Protein AF-A0A9D5TKB6-F1 (afdb_monomer_lite)

Secondary structure (DSSP, 8-state):
-B-TTT--B--TT-SB-TTT--B---------THHHHHHHHHHHHHHHHHHHHHHHHTT--------SS--SSHHHHHHHHHHHHHTT-HHHHHHHHS-HHHHHHHHHHHHHT-----

Structure (mmCIF, N/CA/C/O backbone):
data_AF-A0A9D5TKB6-F1
#
_entry.id   AF-A0A9D5TKB6-F1
#
loop_
_atom_site.group_PDB
_atom_site.id
_atom_site.type_symbol
_atom_site.label_atom_id
_atom_site.label_alt_id
_atom_site.label_comp_id
_atom_site.label_asym_id
_atom_site.label_entity_id
_atom_site.label_seq_id
_atom_site.pdbx_PDB_ins_code
_atom_site.Cartn_x
_atom_site.Cartn_y
_atom_site.Cartn_z
_atom_site.occupancy
_atom_site.B_iso_or_equiv
_atom_site.auth_seq_id
_atom_site.auth_comp_id
_atom_site.auth_asym_id
_atom_site.auth_atom_id
_atom_site.pdbx_PDB_model_num
ATOM 1 N N . MET A 1 1 ? -44.236 12.057 50.389 1.00 84.69 1 MET A N 1
ATOM 2 C CA . MET A 1 1 ? -42.929 11.437 50.745 1.00 84.69 1 MET A CA 1
ATOM 3 C C . MET A 1 1 ? -41.964 12.462 51.348 1.00 84.69 1 MET A C 1
ATOM 5 O O . MET A 1 1 ? -42.052 13.633 51.001 1.00 84.69 1 MET A O 1
ATOM 9 N N . PHE A 1 2 ? -41.037 12.064 52.224 1.00 90.69 2 PHE A N 1
ATOM 10 C CA . PHE A 1 2 ? -40.012 12.976 52.765 1.00 90.69 2 PHE A CA 1
ATOM 11 C C . PHE A 1 2 ? -38.742 12.981 51.904 1.00 90.69 2 PHE A C 1
ATOM 13 O O . PHE A 1 2 ? -38.291 11.933 51.438 1.00 90.69 2 PHE A O 1
ATOM 20 N N . CYS A 1 3 ? -38.154 14.160 51.691 1.00 91.88 3 CYS A N 1
ATOM 21 C CA . CYS A 1 3 ? -36.891 14.296 50.968 1.00 91.88 3 CYS A CA 1
ATOM 22 C C . CYS A 1 3 ? -35.721 13.730 51.786 1.00 91.88 3 CYS A C 1
ATOM 24 O O . CYS A 1 3 ? -35.494 14.160 52.911 1.00 91.88 3 CYS A O 1
ATOM 26 N N . ARG A 1 4 ? -34.922 12.827 51.201 1.00 88.69 4 ARG A N 1
ATOM 27 C CA . ARG A 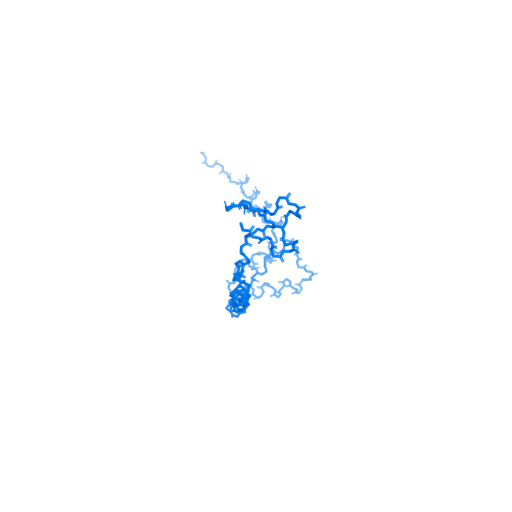1 4 ? -33.724 12.265 51.858 1.00 88.69 4 ARG A CA 1
ATOM 28 C C . ARG A 1 4 ? -32.569 13.260 52.010 1.00 88.69 4 ARG A C 1
ATOM 30 O O . ARG A 1 4 ? -31.653 12.992 52.774 1.00 88.69 4 ARG A O 1
ATOM 37 N N . TYR A 1 5 ? -32.598 14.367 51.268 1.00 91.62 5 TYR A N 1
ATOM 38 C CA . TYR A 1 5 ? -31.552 15.387 51.310 1.00 91.62 5 TYR A CA 1
ATOM 39 C C . TYR A 1 5 ? -31.848 16.481 52.345 1.00 91.62 5 TYR A C 1
ATOM 41 O O . TYR A 1 5 ? -30.980 16.805 53.146 1.00 91.62 5 TYR A O 1
ATOM 49 N N . CYS A 1 6 ? -33.071 17.026 52.364 1.00 93.94 6 CYS A N 1
ATOM 50 C CA . CYS A 1 6 ? -33.431 18.147 53.247 1.00 93.94 6 CYS A CA 1
ATOM 51 C C . CYS A 1 6 ? -34.495 17.829 54.312 1.00 93.94 6 CYS A C 1
ATOM 53 O O . CYS A 1 6 ? -34.827 18.697 55.111 1.00 93.94 6 CYS A O 1
ATOM 55 N N . GLY A 1 7 ? -35.074 16.626 54.318 1.00 93.38 7 GLY A N 1
ATOM 56 C CA . GLY A 1 7 ? -36.042 16.197 55.333 1.00 93.38 7 GLY A CA 1
ATOM 57 C C . GLY A 1 7 ? -37.466 16.744 55.185 1.00 93.38 7 GLY A C 1
ATOM 58 O O . GLY A 1 7 ? -38.338 16.335 55.942 1.00 93.38 7 GLY A O 1
ATOM 59 N N . MET A 1 8 ? -37.752 17.622 54.216 1.00 96.00 8 MET A N 1
ATOM 60 C CA . MET A 1 8 ? -39.097 18.194 54.055 1.00 96.00 8 MET A CA 1
ATOM 61 C C . MET A 1 8 ? -40.101 17.255 53.376 1.00 96.00 8 MET A C 1
ATOM 63 O O . MET A 1 8 ? -39.753 16.460 52.491 1.00 96.00 8 MET A O 1
ATOM 67 N N . GLN A 1 9 ? -41.368 17.374 53.783 1.00 95.06 9 GLN A N 1
ATOM 68 C CA . GLN A 1 9 ? -42.485 16.620 53.221 1.00 95.06 9 GLN A CA 1
ATOM 69 C C . GLN A 1 9 ? -42.864 17.170 51.845 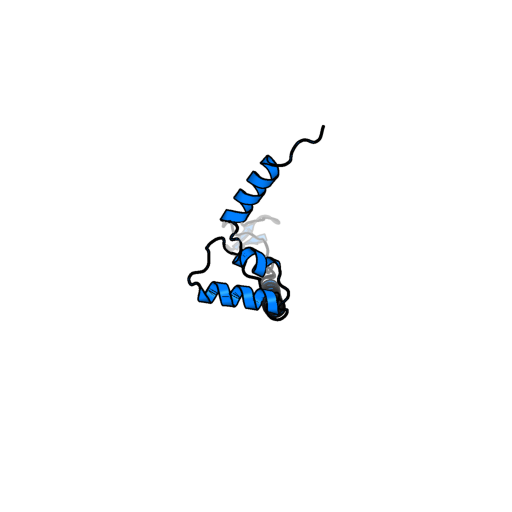1.00 95.06 9 GLN A C 1
ATOM 71 O O . GLN A 1 9 ? -43.016 18.371 51.652 1.00 95.06 9 GLN A O 1
ATOM 76 N N . ASN A 1 10 ? -43.006 16.273 50.878 1.00 93.69 10 ASN A N 1
ATOM 77 C CA . ASN A 1 10 ? -43.399 16.566 49.506 1.00 93.69 10 ASN A CA 1
ATOM 78 C C . ASN A 1 10 ? -44.623 15.732 49.116 1.00 93.69 10 ASN A C 1
ATOM 80 O O . ASN A 1 10 ? -44.890 14.697 49.738 1.00 93.69 10 ASN A O 1
ATOM 84 N N . TYR A 1 11 ? -45.312 16.152 48.051 1.00 90.50 11 TYR A N 1
ATOM 85 C CA . TYR A 1 11 ? -46.409 15.401 47.440 1.00 90.50 11 TYR A CA 1
ATOM 86 C C . TYR A 1 11 ? -45.987 13.973 47.086 1.00 90.50 11 TYR A C 1
ATOM 88 O O . TYR A 1 11 ? -44.857 13.719 46.652 1.00 90.50 11 TYR A O 1
ATOM 96 N N . ASP A 1 12 ? -46.905 13.033 47.275 1.00 80.38 12 ASP A N 1
ATOM 97 C CA . ASP A 1 12 ? -46.717 11.662 46.826 1.00 80.38 12 ASP A CA 1
ATOM 98 C C . ASP A 1 12 ? -46.703 11.682 45.289 1.00 80.38 12 ASP A C 1
ATOM 100 O O . ASP A 1 12 ? -47.639 12.175 44.665 1.00 80.38 12 ASP A O 1
ATOM 104 N N . ASN A 1 13 ? -45.596 11.227 44.690 1.00 82.56 13 ASN A N 1
ATOM 105 C CA . ASN A 1 13 ? -45.235 11.305 43.258 1.00 82.56 13 ASN A CA 1
ATOM 106 C C . ASN A 1 13 ? -44.514 12.576 42.766 1.00 82.56 13 ASN A C 1
ATOM 108 O O . ASN A 1 13 ? -44.359 12.750 41.556 1.00 82.56 13 ASN A O 1
ATOM 112 N N . ALA A 1 14 ? -44.018 13.451 43.647 1.00 85.06 14 ALA A N 1
ATOM 113 C CA . ALA A 1 14 ? -43.129 14.530 43.207 1.00 85.06 14 ALA A CA 1
ATOM 114 C C . ALA A 1 14 ? -41.871 13.959 42.509 1.00 85.06 14 ALA A C 1
ATOM 116 O O . ALA A 1 14 ? -41.228 13.051 43.031 1.00 85.06 14 ALA A O 1
ATOM 117 N N . ALA A 1 15 ? -41.503 14.492 41.337 1.00 88.00 15 ALA A N 1
ATOM 118 C CA . ALA A 1 15 ? -40.296 14.071 40.610 1.00 88.00 15 ALA A CA 1
ATOM 119 C C . ALA A 1 15 ? -39.005 14.630 41.242 1.00 88.00 15 ALA A C 1
ATOM 121 O O . ALA A 1 15 ? -37.938 14.016 41.162 1.00 88.00 15 ALA A O 1
ATOM 122 N N . PHE A 1 16 ? -39.117 15.782 41.904 1.00 92.62 16 PHE A N 1
ATOM 123 C CA . PHE A 1 16 ? -38.057 16.479 42.627 1.00 92.62 16 PHE A CA 1
ATOM 124 C C . PHE A 1 16 ? -38.604 17.088 43.921 1.00 92.62 16 PHE A C 1
ATOM 126 O O . PHE A 1 16 ? -39.808 17.295 44.070 1.00 92.62 16 PHE A O 1
ATOM 133 N N . CYS A 1 17 ? -37.719 17.371 44.875 1.00 93.69 17 CYS A N 1
ATOM 134 C CA . CYS A 1 17 ? -38.084 18.082 46.093 1.00 93.69 17 CYS A CA 1
ATOM 135 C C . CYS A 1 17 ? -38.440 19.538 45.767 1.00 93.69 17 CYS A C 1
ATOM 137 O O . CYS A 1 17 ? -37.601 20.269 45.245 1.00 93.69 17 CYS A O 1
ATOM 139 N N . ASN A 1 18 ? -39.641 19.984 46.143 1.00 92.94 18 ASN A N 1
ATOM 140 C CA . ASN A 1 18 ? -40.124 21.349 45.889 1.00 92.94 18 ASN A CA 1
ATOM 141 C C . ASN A 1 18 ? -39.361 22.430 46.669 1.00 92.94 18 ASN A C 1
ATOM 143 O O . ASN A 1 18 ? -39.552 23.614 46.422 1.00 92.94 18 ASN A O 1
ATOM 147 N N . TYR A 1 19 ? -38.501 22.026 47.604 1.00 94.25 19 TYR A N 1
ATOM 148 C CA . TYR A 1 19 ? -37.754 22.947 48.449 1.00 94.25 19 TYR A CA 1
ATOM 149 C C . TYR A 1 19 ? -36.258 23.012 48.140 1.00 94.25 19 TYR A C 1
ATOM 151 O O . TYR A 1 19 ? -35.667 24.080 48.238 1.00 94.25 19 TYR A O 1
ATOM 159 N N . CYS A 1 20 ? -35.624 21.885 47.798 1.00 93.88 20 CYS A N 1
ATOM 160 C CA . CYS A 1 20 ? -34.179 21.836 47.530 1.00 93.88 20 CYS A CA 1
ATOM 161 C C . CYS A 1 20 ? -33.829 21.395 46.103 1.00 93.88 20 CYS A C 1
ATOM 163 O O . CYS A 1 20 ? -32.654 21.336 45.757 1.00 93.88 20 CYS A O 1
ATOM 165 N N . GLY A 1 21 ? -34.822 21.036 45.284 1.00 89.75 21 GLY A N 1
ATOM 166 C CA . GLY A 1 21 ? -34.632 20.651 43.884 1.00 89.75 21 GLY A CA 1
ATOM 167 C C . GLY A 1 21 ? -34.029 19.260 43.657 1.00 89.75 21 GLY A C 1
ATOM 168 O O . GLY A 1 21 ? -33.902 18.842 42.510 1.00 89.75 21 GLY A O 1
ATOM 169 N N . THR A 1 22 ? -33.674 18.510 44.707 1.00 91.31 22 THR A N 1
ATOM 170 C CA . THR A 1 22 ? -33.084 17.170 44.555 1.00 91.31 22 THR A CA 1
ATOM 171 C C . THR A 1 22 ? -34.078 16.212 43.884 1.00 91.31 22 THR A C 1
ATOM 173 O O . THR A 1 22 ? -35.204 16.087 44.377 1.00 91.31 22 THR A O 1
ATOM 176 N N . PRO A 1 23 ? -33.699 15.517 42.793 1.00 90.06 23 PRO A N 1
ATOM 177 C CA . PRO A 1 23 ? -34.580 14.569 42.124 1.00 90.06 23 PRO A CA 1
ATOM 178 C C . PRO A 1 23 ? -34.809 13.323 42.987 1.00 90.06 23 PRO A C 1
ATOM 180 O O . PRO A 1 23 ? -33.892 12.824 43.637 1.00 90.06 23 PRO A O 1
ATOM 183 N N . PHE A 1 24 ? -36.027 12.785 42.950 1.00 84.62 24 PHE A N 1
ATOM 184 C CA . PHE A 1 24 ? -36.379 11.523 43.611 1.00 84.62 24 PHE A CA 1
ATOM 185 C C . PHE A 1 24 ? -36.051 10.285 42.759 1.00 84.62 24 PHE A C 1
ATOM 187 O O . PHE A 1 24 ? -36.247 9.159 43.210 1.00 84.62 24 PHE A O 1
ATOM 194 N N . THR A 1 25 ? -35.554 10.476 41.530 1.00 73.94 25 THR A N 1
ATOM 195 C CA . THR A 1 25 ? -35.236 9.371 40.616 1.00 73.94 25 THR A CA 1
ATOM 196 C C . THR A 1 25 ? -34.112 8.507 41.177 1.00 73.94 25 THR A C 1
ATOM 198 O O . THR A 1 25 ? -33.011 8.981 41.458 1.00 73.94 25 THR A O 1
ATOM 201 N N . GLU A 1 26 ? -34.412 7.217 41.304 1.00 64.69 26 GLU A N 1
ATOM 202 C CA . GLU A 1 26 ? -33.474 6.171 41.677 1.00 64.69 26 GLU A CA 1
ATOM 203 C C . GLU A 1 26 ? -32.224 6.219 40.795 1.00 64.69 26 GLU A C 1
ATOM 205 O O . GLU A 1 26 ? -32.305 6.207 39.562 1.00 64.69 26 GLU A O 1
ATOM 210 N N . MET A 1 27 ? -31.055 6.220 41.438 1.00 55.16 27 MET A N 1
ATOM 211 C CA . MET A 1 27 ? -29.777 5.927 40.799 1.00 55.16 27 MET A CA 1
ATOM 212 C C . MET A 1 27 ? -29.826 4.508 40.221 1.00 55.16 27 MET A C 1
ATOM 214 O O . MET A 1 27 ? -29.370 3.554 40.848 1.00 55.16 27 MET A O 1
ATOM 218 N N . ARG A 1 28 ? -30.387 4.336 39.020 1.00 57.31 28 ARG A N 1
ATOM 219 C CA . ARG A 1 28 ? -30.219 3.087 38.281 1.00 57.31 28 ARG A CA 1
ATOM 220 C C . ARG A 1 28 ? -28.727 2.955 37.982 1.00 57.31 28 ARG A C 1
ATOM 222 O O . ARG A 1 28 ? -28.176 3.853 37.337 1.00 57.31 28 ARG A O 1
ATOM 229 N N . PRO A 1 29 ? -28.048 1.880 38.422 1.00 56.09 29 PRO A N 1
ATOM 230 C CA . PRO A 1 29 ? -26.654 1.682 38.078 1.00 56.09 29 PRO A CA 1
ATOM 231 C C . PRO A 1 29 ? -26.564 1.589 36.556 1.00 56.09 29 PRO A C 1
ATOM 233 O O . PRO A 1 29 ? -27.089 0.669 35.925 1.00 56.09 29 PRO A O 1
ATOM 236 N N . LYS A 1 30 ? -25.927 2.588 35.944 1.00 55.59 30 LYS A N 1
ATOM 237 C CA . LYS A 1 30 ? -25.618 2.596 34.518 1.00 55.59 30 LYS A CA 1
ATOM 238 C C . LYS A 1 30 ? -24.639 1.447 34.277 1.00 55.59 30 LYS A C 1
ATOM 240 O O . LYS A 1 30 ? -23.442 1.619 34.474 1.00 55.59 30 LYS A O 1
ATOM 245 N N . LYS A 1 31 ? -25.139 0.266 33.889 1.00 56.00 31 LYS A N 1
ATOM 246 C CA . LYS A 1 31 ? -24.310 -0.879 33.475 1.00 56.00 31 LYS A CA 1
ATOM 247 C C . LYS A 1 31 ? -23.387 -0.398 32.354 1.00 56.00 31 LYS A C 1
ATOM 249 O O . LYS A 1 31 ? -23.834 -0.180 31.226 1.00 56.00 31 LYS A O 1
ATOM 254 N N . SER A 1 32 ? -22.123 -0.141 32.678 1.00 61.00 32 SER A N 1
ATOM 255 C CA . SER A 1 32 ? -21.171 0.452 31.749 1.00 61.00 32 SER A CA 1
ATOM 256 C C . SER A 1 32 ? -20.797 -0.593 30.698 1.00 61.00 32 SER A C 1
ATOM 258 O O . SER A 1 32 ? -20.143 -1.596 30.964 1.00 61.00 32 SER A O 1
ATOM 260 N N . LYS A 1 33 ? -21.219 -0.359 29.453 1.00 58.28 33 LYS A N 1
ATOM 261 C CA . LYS A 1 33 ? -20.851 -1.176 28.282 1.00 58.28 33 LYS A CA 1
ATOM 262 C C . LYS A 1 33 ? -19.384 -0.977 27.851 1.00 58.28 33 LYS A C 1
ATOM 264 O O . LYS A 1 33 ? -19.008 -1.389 26.761 1.00 58.28 33 LYS A O 1
ATOM 269 N N . ALA A 1 34 ? -18.563 -0.333 28.683 1.00 60.62 34 ALA A N 1
ATOM 270 C CA . ALA A 1 34 ? -17.176 -0.003 28.370 1.00 60.62 34 ALA A CA 1
ATOM 271 C C . ALA A 1 34 ? -16.279 -1.251 28.317 1.00 60.62 34 ALA A C 1
ATOM 273 O O . ALA A 1 34 ? -15.399 -1.334 27.468 1.00 60.62 34 ALA A O 1
ATOM 274 N N . LEU A 1 35 ? -16.547 -2.253 29.162 1.00 60.62 35 LEU A N 1
ATOM 275 C CA . LEU A 1 35 ? -15.741 -3.474 29.228 1.00 60.62 35 LEU A CA 1
ATOM 276 C C . LEU A 1 35 ? -15.824 -4.349 27.953 1.00 60.62 35 LEU A C 1
ATOM 278 O O . LEU A 1 35 ? -14.770 -4.736 27.451 1.00 60.62 35 LEU A O 1
ATOM 282 N N . PRO A 1 36 ? -17.009 -4.622 27.357 1.00 67.50 36 PRO A N 1
ATOM 283 C CA . PRO A 1 36 ? -17.068 -5.374 26.099 1.00 67.50 36 PRO A CA 1
ATOM 284 C C . PRO A 1 36 ? -16.578 -4.577 24.876 1.00 67.50 36 PRO A C 1
ATOM 286 O O . PRO A 1 36 ? -16.090 -5.183 23.929 1.00 67.50 36 PRO A O 1
ATOM 289 N N . MET A 1 37 ? -16.655 -3.239 24.881 1.00 69.38 37 MET A N 1
ATOM 290 C CA . MET A 1 37 ? -16.196 -2.407 23.753 1.00 69.38 37 MET A CA 1
ATOM 291 C C . MET A 1 37 ? -14.676 -2.447 23.562 1.00 69.38 37 MET A C 1
ATOM 293 O O . MET A 1 37 ? -14.200 -2.535 22.431 1.00 69.38 37 MET A O 1
ATOM 297 N N . ILE A 1 38 ? -13.913 -2.423 24.658 1.00 77.69 38 ILE A N 1
ATOM 298 C CA . ILE A 1 38 ? -12.445 -2.443 24.590 1.00 77.69 38 ILE A CA 1
ATOM 299 C C . ILE A 1 38 ? -11.958 -3.786 24.030 1.00 77.69 38 ILE A C 1
ATOM 301 O O . ILE A 1 38 ? -11.135 -3.801 23.117 1.00 77.69 38 ILE A O 1
ATOM 305 N N . LEU A 1 39 ? -12.525 -4.908 24.486 1.00 79.12 39 LEU A N 1
ATOM 306 C CA . LEU A 1 39 ? -12.146 -6.243 24.006 1.00 79.12 39 LEU A CA 1
ATOM 307 C C . LEU A 1 39 ? -12.412 -6.435 22.505 1.00 79.12 39 LEU A C 1
ATOM 309 O O . LEU A 1 39 ? -11.567 -6.987 21.803 1.00 79.12 39 LEU A O 1
ATOM 313 N N . ILE A 1 40 ? -13.544 -5.933 22.001 1.00 84.12 40 ILE A N 1
ATOM 314 C CA . ILE A 1 40 ? -13.876 -5.999 20.570 1.00 84.12 40 ILE A CA 1
ATOM 315 C C . ILE A 1 40 ? -12.899 -5.144 19.7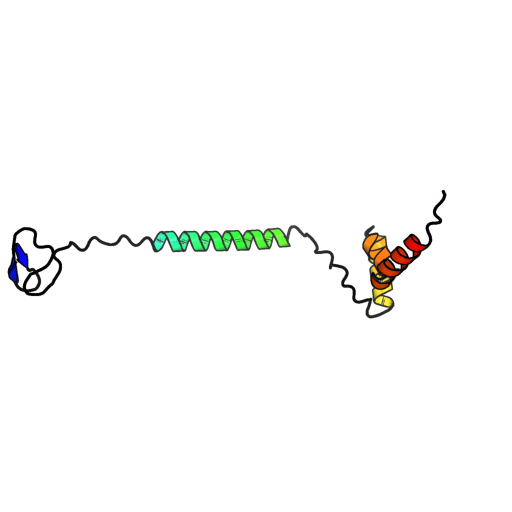49 1.00 84.12 40 ILE A C 1
ATOM 317 O O . ILE A 1 40 ? -12.419 -5.597 18.712 1.00 84.12 40 ILE A O 1
ATOM 321 N N . SER A 1 41 ? -12.543 -3.946 20.228 1.00 83.88 41 SER A N 1
ATOM 322 C CA . SER A 1 41 ? -11.576 -3.082 19.535 1.00 83.88 41 SER A CA 1
ATOM 323 C C . SER A 1 41 ? -10.187 -3.720 19.421 1.00 83.88 41 SER A C 1
ATOM 325 O O . SER A 1 41 ? -9.605 -3.720 18.338 1.00 83.88 41 SER A O 1
ATOM 327 N N . CYS A 1 42 ? -9.689 -4.348 20.491 1.00 87.62 42 CYS A N 1
ATOM 328 C CA . CYS A 1 42 ? -8.398 -5.035 20.473 1.00 87.62 42 CYS A CA 1
ATOM 329 C C . CYS A 1 42 ? -8.404 -6.235 19.517 1.00 87.62 42 CYS A C 1
ATOM 331 O O . CYS A 1 42 ? -7.449 -6.418 18.766 1.00 87.62 42 CYS A O 1
ATOM 333 N N . ALA A 1 43 ? -9.487 -7.020 19.495 1.00 90.12 43 ALA A N 1
ATOM 334 C CA . ALA A 1 43 ? -9.620 -8.151 18.579 1.00 90.12 43 ALA A CA 1
ATOM 335 C C . ALA A 1 43 ? -9.588 -7.706 17.106 1.00 90.12 43 ALA A C 1
ATOM 337 O O . ALA A 1 43 ? -8.892 -8.316 16.298 1.00 90.12 43 ALA A O 1
ATOM 338 N N . ILE A 1 44 ? -10.274 -6.610 16.764 1.00 93.56 44 ILE A N 1
ATOM 339 C CA . ILE A 1 44 ? -10.275 -6.058 15.401 1.00 93.56 44 ILE A CA 1
ATOM 340 C C . ILE A 1 44 ? -8.867 -5.606 14.989 1.00 93.56 44 ILE A C 1
ATOM 342 O O . ILE A 1 44 ? -8.424 -5.931 13.890 1.00 93.56 44 ILE A O 1
ATOM 346 N N . VAL A 1 45 ? -8.139 -4.909 15.868 1.00 94.50 45 VAL A N 1
ATOM 347 C CA . VAL A 1 45 ? -6.772 -4.442 15.575 1.00 94.50 45 VAL A CA 1
ATOM 348 C C . VAL A 1 45 ? -5.824 -5.616 15.315 1.00 94.50 45 VAL A C 1
ATOM 350 O O . VAL A 1 45 ? -5.067 -5.571 14.350 1.00 94.50 45 VAL A O 1
ATOM 353 N N . VAL A 1 46 ? -5.899 -6.684 16.117 1.00 95.00 46 VAL A N 1
ATOM 354 C CA . VAL A 1 46 ? -5.067 -7.890 15.939 1.00 95.00 46 VAL A CA 1
ATOM 355 C C . VAL A 1 46 ? -5.393 -8.623 14.632 1.00 95.00 46 VAL A C 1
ATOM 357 O O . VAL A 1 46 ? -4.495 -9.119 13.957 1.00 95.00 46 VAL A O 1
ATOM 360 N N . ILE A 1 47 ? -6.668 -8.671 14.240 1.00 94.88 47 ILE A N 1
ATOM 361 C CA . ILE A 1 47 ? -7.080 -9.281 12.970 1.00 94.88 47 ILE A CA 1
ATOM 362 C C . ILE A 1 47 ? -6.555 -8.462 11.783 1.00 94.88 47 ILE A C 1
ATOM 364 O O . ILE A 1 47 ? -6.010 -9.034 10.842 1.00 94.88 47 ILE A O 1
ATOM 368 N N . ILE A 1 48 ? -6.660 -7.129 11.829 1.00 94.19 48 ILE A N 1
ATOM 369 C CA . ILE A 1 48 ? -6.168 -6.250 10.756 1.00 94.19 48 ILE A CA 1
ATOM 370 C C . ILE A 1 48 ? -4.649 -6.374 10.600 1.00 94.19 48 ILE A C 1
ATOM 372 O O . ILE A 1 48 ? -4.161 -6.503 9.477 1.00 94.19 48 ILE A O 1
ATOM 376 N N . THR A 1 49 ? -3.889 -6.376 11.699 1.00 92.00 49 THR A N 1
ATOM 377 C CA . THR A 1 49 ? -2.429 -6.529 11.629 1.00 92.00 49 THR A CA 1
ATOM 378 C C . THR A 1 49 ? -2.025 -7.895 11.080 1.00 92.00 49 THR A C 1
ATOM 380 O O . THR A 1 49 ? -1.123 -7.961 10.247 1.00 92.00 49 THR A O 1
ATOM 383 N N . ALA A 1 50 ? -2.725 -8.970 11.455 1.00 93.00 50 ALA A N 1
ATOM 384 C CA . ALA A 1 50 ? -2.504 -10.295 10.880 1.00 93.00 50 ALA A CA 1
ATOM 385 C C . ALA A 1 50 ? -2.790 -10.331 9.367 1.00 93.00 50 ALA A C 1
ATOM 387 O O . ALA A 1 50 ? -1.985 -10.878 8.616 1.00 93.00 50 ALA A O 1
ATOM 388 N N . ILE A 1 51 ? -3.877 -9.702 8.899 1.00 91.38 51 ILE A N 1
ATOM 389 C CA . ILE A 1 51 ? -4.206 -9.612 7.465 1.00 91.38 51 ILE A CA 1
ATOM 390 C C . ILE A 1 51 ? -3.113 -8.863 6.697 1.00 91.38 51 ILE A C 1
ATOM 392 O O . ILE A 1 51 ? -2.690 -9.333 5.647 1.00 91.38 51 ILE A O 1
ATOM 396 N N . ILE A 1 52 ? -2.610 -7.741 7.221 1.00 90.19 52 ILE A N 1
ATOM 397 C CA . ILE A 1 52 ? -1.528 -6.978 6.576 1.00 90.19 52 ILE A CA 1
ATOM 398 C C . ILE A 1 52 ? -0.264 -7.839 6.433 1.00 90.19 52 ILE A C 1
ATOM 400 O O . ILE A 1 52 ? 0.338 -7.873 5.362 1.00 90.19 52 ILE A O 1
ATOM 404 N N . ILE A 1 53 ? 0.114 -8.577 7.482 1.00 89.06 53 ILE A N 1
ATOM 405 C CA . ILE A 1 53 ? 1.270 -9.488 7.449 1.00 89.06 53 ILE A CA 1
ATOM 406 C C . ILE A 1 53 ? 1.056 -10.604 6.415 1.00 89.06 53 ILE A C 1
ATOM 408 O O . ILE A 1 53 ? 1.969 -10.923 5.648 1.00 89.06 53 ILE A O 1
ATOM 412 N N . ILE A 1 54 ? -0.153 -11.168 6.347 1.00 88.81 54 ILE A N 1
ATOM 413 C CA . ILE A 1 54 ? -0.512 -12.179 5.346 1.00 88.81 54 ILE A CA 1
ATOM 414 C C . ILE A 1 54 ? -0.390 -11.591 3.937 1.00 88.81 54 ILE A C 1
ATOM 416 O O . ILE A 1 54 ? 0.312 -12.181 3.125 1.00 88.81 54 ILE A O 1
ATOM 420 N N . CYS A 1 55 ? -0.951 -10.409 3.668 1.00 83.12 55 CYS A N 1
ATOM 421 C CA . CYS A 1 55 ? -0.879 -9.754 2.357 1.00 83.12 55 CYS A CA 1
ATOM 422 C C . CYS A 1 55 ? 0.561 -9.466 1.905 1.00 83.12 55 CYS A C 1
ATOM 424 O O . CYS A 1 55 ? 0.863 -9.581 0.721 1.00 83.12 55 CYS A O 1
ATOM 426 N N . ILE A 1 56 ? 1.456 -9.107 2.831 1.00 81.94 56 ILE A N 1
ATOM 427 C CA . ILE A 1 56 ? 2.877 -8.882 2.520 1.00 81.94 56 ILE A CA 1
ATOM 428 C C . ILE A 1 56 ? 3.596 -10.211 2.224 1.00 81.94 56 ILE A C 1
ATOM 430 O O . ILE A 1 56 ? 4.443 -10.265 1.333 1.00 81.94 56 ILE A O 1
ATOM 434 N N . SER A 1 57 ? 3.270 -11.290 2.947 1.00 75.62 57 SER A N 1
ATOM 435 C CA . SER A 1 57 ? 3.896 -12.609 2.741 1.00 75.62 57 SER A CA 1
ATOM 436 C C . SER A 1 57 ? 3.364 -13.357 1.512 1.00 75.62 57 SER A C 1
ATOM 438 O O . SER A 1 57 ? 4.127 -14.057 0.844 1.00 75.62 57 SER A O 1
ATOM 440 N N . SER A 1 58 ? 2.094 -13.163 1.148 1.00 67.25 58 SER A N 1
ATOM 441 C CA . SER A 1 58 ? 1.534 -13.557 -0.146 1.00 67.25 58 SER A CA 1
ATOM 442 C C . SER A 1 58 ? 1.946 -12.532 -1.202 1.00 67.25 58 SER A C 1
ATOM 444 O O . SER A 1 58 ? 1.141 -11.709 -1.627 1.00 67.25 58 SER A O 1
ATOM 446 N N . GLY A 1 59 ? 3.228 -12.530 -1.563 1.00 56.62 59 GLY A N 1
ATOM 447 C CA . GLY A 1 59 ? 3.830 -11.516 -2.417 1.00 56.62 59 GLY A CA 1
ATOM 448 C C . GLY A 1 59 ? 3.053 -11.242 -3.705 1.00 56.62 59 GLY A C 1
ATOM 449 O O . GLY A 1 59 ? 3.275 -11.890 -4.723 1.00 56.62 59 GLY A O 1
ATOM 450 N N . SER A 1 60 ? 2.261 -10.174 -3.711 1.00 54.91 60 SER A N 1
ATOM 451 C CA . SER A 1 60 ? 2.210 -9.294 -4.867 1.00 54.91 60 SER A CA 1
ATOM 452 C C . SER A 1 60 ? 3.455 -8.425 -4.768 1.00 54.91 60 SER A C 1
ATOM 454 O O . SER A 1 60 ? 3.446 -7.379 -4.114 1.00 54.91 60 SER A O 1
ATOM 456 N N . ARG A 1 61 ? 4.564 -8.889 -5.357 1.00 47.34 61 ARG A N 1
ATOM 457 C CA . ARG A 1 61 ? 5.670 -7.990 -5.687 1.00 47.34 61 ARG A CA 1
ATOM 458 C C . ARG A 1 61 ? 5.046 -6.908 -6.548 1.00 47.34 61 ARG A C 1
ATOM 460 O O . ARG A 1 61 ? 4.658 -7.175 -7.679 1.00 47.34 61 ARG A O 1
ATOM 467 N N . GLN A 1 62 ? 4.839 -5.744 -5.947 1.00 46.88 62 GLN A N 1
ATOM 468 C CA . GLN A 1 62 ? 4.401 -4.548 -6.627 1.00 46.88 62 GLN A CA 1
ATOM 469 C C . GLN A 1 62 ? 5.471 -4.288 -7.678 1.00 46.88 62 GLN A C 1
ATOM 471 O O . GLN A 1 62 ? 6.554 -3.804 -7.363 1.00 46.88 62 GLN A O 1
ATOM 476 N N . SER A 1 63 ? 5.204 -4.741 -8.900 1.00 46.34 63 SER A N 1
ATOM 477 C CA . SER A 1 63 ? 5.900 -4.313 -10.096 1.00 46.34 63 SER A CA 1
ATOM 478 C C . SER A 1 63 ? 5.816 -2.804 -10.052 1.00 46.34 63 SER A C 1
ATOM 480 O O . SER A 1 63 ? 4.725 -2.244 -10.198 1.00 46.34 63 SER A O 1
ATOM 482 N N . SER A 1 64 ? 6.941 -2.186 -9.684 1.00 48.94 64 SER A N 1
ATOM 483 C CA . SER A 1 64 ? 7.133 -0.750 -9.686 1.00 48.94 64 SER A CA 1
ATOM 484 C C . SER A 1 64 ? 6.486 -0.254 -10.960 1.00 48.94 64 SER A C 1
ATOM 486 O O . SER A 1 64 ? 6.905 -0.639 -12.050 1.00 48.94 64 SER A O 1
ATOM 488 N N . THR A 1 65 ? 5.398 0.500 -10.814 1.00 45.19 65 THR A N 1
ATOM 489 C CA . THR A 1 65 ? 4.831 1.259 -11.919 1.00 45.19 65 THR A CA 1
ATOM 490 C C . THR A 1 65 ? 6.010 1.931 -12.581 1.00 45.19 65 THR A C 1
ATOM 492 O O . THR A 1 65 ? 6.726 2.660 -11.889 1.00 45.19 65 THR A O 1
ATOM 495 N N . ALA A 1 66 ? 6.251 1.593 -13.845 1.00 48.59 66 ALA A N 1
ATOM 496 C CA . ALA A 1 66 ? 7.270 2.203 -14.664 1.00 48.59 66 ALA A CA 1
ATOM 497 C C . ALA A 1 66 ? 7.070 3.708 -14.565 1.00 48.59 66 ALA A C 1
ATOM 499 O O . ALA A 1 66 ? 6.145 4.290 -15.126 1.00 48.59 66 ALA A O 1
ATOM 500 N N . THR A 1 67 ? 7.845 4.325 -13.684 1.00 44.69 67 THR A N 1
ATOM 501 C CA . THR A 1 67 ? 7.838 5.759 -13.534 1.00 44.69 67 THR A CA 1
ATOM 502 C C . THR A 1 67 ? 8.443 6.284 -14.814 1.00 44.69 67 THR A C 1
ATOM 504 O O . THR A 1 67 ? 9.536 5.868 -15.188 1.00 44.69 67 THR A O 1
ATOM 507 N N . SER A 1 68 ? 7.745 7.217 -15.448 1.00 52.25 68 SER A N 1
ATOM 508 C CA . SER A 1 68 ? 8.119 7.950 -16.662 1.00 52.25 68 SER A CA 1
ATOM 509 C C . SER A 1 68 ? 9.441 8.736 -16.571 1.00 52.25 68 SER A C 1
ATOM 511 O O . SER A 1 68 ? 9.713 9.623 -17.379 1.00 52.25 68 SER A O 1
ATOM 513 N N . HIS A 1 69 ? 10.272 8.468 -15.568 1.00 59.91 69 HIS A N 1
ATOM 514 C CA . HIS A 1 69 ? 11.623 8.982 -15.445 1.00 59.91 69 HIS A CA 1
ATOM 515 C C . HIS A 1 69 ? 12.567 7.903 -15.960 1.00 59.91 69 HIS A C 1
ATOM 517 O O . HIS A 1 69 ? 12.682 6.839 -15.358 1.00 59.91 69 HIS A O 1
ATOM 523 N N . GLY A 1 70 ? 13.197 8.175 -17.106 1.00 65.62 70 GLY A N 1
ATOM 524 C CA . GLY A 1 70 ? 14.159 7.266 -17.725 1.00 65.62 70 GLY A CA 1
ATOM 525 C C . GLY A 1 70 ? 15.284 6.841 -16.773 1.00 65.62 70 GLY A C 1
ATOM 526 O O . GLY A 1 70 ? 15.500 7.434 -15.715 1.00 65.62 70 GLY A O 1
ATOM 527 N N . PHE A 1 71 ? 16.011 5.795 -17.161 1.00 79.25 71 PHE A N 1
ATOM 528 C CA . PHE A 1 71 ? 17.095 5.227 -16.359 1.00 79.25 71 PHE A CA 1
ATOM 529 C C . PHE A 1 71 ? 18.202 6.249 -16.075 1.00 79.25 71 PHE A C 1
ATOM 531 O O . PHE A 1 71 ? 18.532 7.090 -16.911 1.00 79.25 71 PHE A O 1
ATOM 538 N N . ARG A 1 72 ? 18.790 6.163 -14.877 1.00 79.00 72 ARG A N 1
ATOM 539 C CA . ARG A 1 72 ? 19.826 7.099 -14.411 1.00 79.00 72 ARG A CA 1
ATOM 540 C C . ARG A 1 72 ? 21.168 6.875 -15.103 1.00 79.00 72 ARG A C 1
ATOM 542 O O . ARG A 1 72 ? 21.936 7.824 -15.245 1.00 79.00 72 ARG A O 1
ATOM 549 N N . THR A 1 73 ? 21.449 5.636 -15.495 1.00 85.50 73 THR A N 1
ATOM 550 C CA . THR A 1 73 ? 22.697 5.205 -16.130 1.00 85.50 73 THR A CA 1
ATOM 551 C C . THR A 1 73 ? 22.397 4.224 -17.271 1.00 85.50 73 THR A C 1
ATOM 553 O O . THR A 1 73 ? 21.337 3.585 -17.276 1.00 85.50 73 THR A O 1
ATOM 556 N N . PRO A 1 74 ? 23.300 4.090 -18.258 1.00 84.19 74 PRO A N 1
ATOM 557 C CA . PRO A 1 74 ? 23.152 3.082 -19.305 1.00 84.19 74 PRO A CA 1
ATOM 558 C C . PRO A 1 74 ? 23.237 1.651 -18.755 1.00 84.19 74 PRO A C 1
ATOM 560 O O . PRO A 1 74 ? 22.580 0.754 -19.282 1.00 84.19 74 PRO A O 1
ATOM 563 N N . GLU A 1 75 ? 23.995 1.429 -17.679 1.00 88.06 75 GLU A N 1
ATOM 564 C CA . GLU A 1 75 ? 24.091 0.129 -17.015 1.00 88.06 75 GLU A CA 1
ATOM 565 C C . GLU A 1 75 ? 22.751 -0.286 -16.395 1.00 88.06 75 GLU A C 1
ATOM 567 O O . GLU A 1 75 ? 22.331 -1.431 -16.562 1.00 88.06 75 GLU A O 1
ATOM 572 N N . ASP A 1 76 ? 22.042 0.645 -15.749 1.00 87.56 76 ASP A N 1
ATOM 573 C CA . ASP A 1 76 ? 20.727 0.379 -15.157 1.00 87.56 76 ASP A CA 1
ATOM 574 C C . ASP A 1 76 ? 19.714 -0.030 -16.234 1.00 87.56 76 ASP A C 1
ATOM 576 O O . ASP A 1 76 ? 18.945 -0.972 -16.035 1.00 87.56 76 ASP A O 1
ATOM 580 N N . ALA A 1 77 ? 19.741 0.631 -17.395 1.00 86.62 77 ALA A N 1
ATOM 581 C CA . ALA A 1 77 ? 18.898 0.260 -18.529 1.00 86.62 77 ALA A CA 1
ATOM 582 C C . ALA A 1 77 ? 19.224 -1.159 -19.026 1.00 86.62 77 ALA A C 1
ATOM 584 O O . ALA A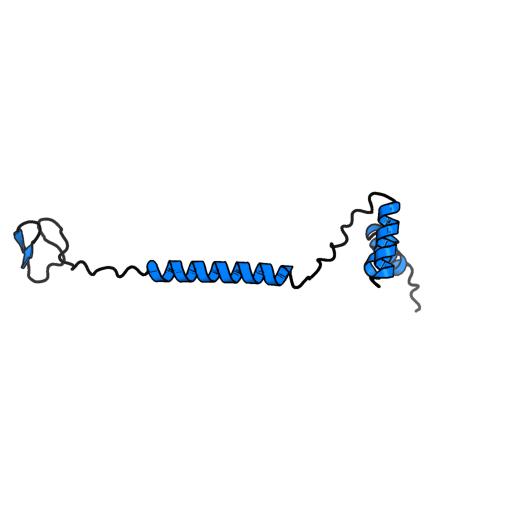 1 77 ? 18.325 -1.979 -19.200 1.00 86.62 77 ALA A O 1
ATOM 585 N N . ALA A 1 78 ? 20.506 -1.492 -19.196 1.00 90.31 78 ALA A N 1
ATOM 586 C CA . ALA A 1 78 ? 20.913 -2.823 -19.646 1.00 90.31 78 ALA A CA 1
ATOM 587 C C . ALA A 1 78 ? 20.486 -3.933 -18.666 1.00 90.31 78 ALA A C 1
ATOM 589 O O . ALA A 1 78 ? 20.013 -4.987 -19.096 1.00 90.31 78 ALA A O 1
ATOM 590 N N . LEU A 1 79 ? 20.607 -3.691 -17.357 1.00 91.81 79 LEU A N 1
ATOM 591 C CA . LEU A 1 79 ? 20.189 -4.638 -16.321 1.00 91.81 79 LEU A CA 1
ATOM 592 C C . LEU A 1 79 ? 18.669 -4.839 -16.302 1.00 91.81 79 LEU A C 1
ATOM 594 O O . LEU A 1 79 ? 18.219 -5.981 -16.241 1.00 91.81 79 LEU A O 1
ATOM 598 N N . ASN A 1 80 ? 17.884 -3.765 -16.419 1.00 89.19 80 ASN A N 1
ATOM 599 C CA . ASN A 1 80 ? 16.420 -3.859 -16.457 1.00 89.19 80 ASN A CA 1
ATOM 600 C C . ASN A 1 80 ? 15.916 -4.546 -17.735 1.00 89.19 80 ASN A C 1
ATOM 602 O O . ASN A 1 80 ? 14.990 -5.355 -17.675 1.00 89.19 80 ASN A O 1
ATOM 606 N N . TRP A 1 81 ? 16.558 -4.299 -18.881 1.00 90.25 81 TRP A N 1
ATOM 607 C CA . TRP A 1 81 ? 16.261 -5.035 -20.111 1.00 90.25 81 TRP A CA 1
ATOM 608 C C . TRP A 1 81 ? 16.535 -6.535 -19.941 1.00 90.25 81 TRP A C 1
ATOM 610 O O . TRP A 1 81 ? 15.687 -7.363 -20.277 1.00 90.25 81 TRP A O 1
ATOM 620 N N . LEU A 1 82 ? 17.696 -6.890 -19.376 1.00 94.50 82 LEU A N 1
ATOM 621 C CA . LEU A 1 82 ? 18.083 -8.280 -19.134 1.00 94.50 82 LEU A CA 1
ATOM 622 C C . LEU A 1 82 ? 17.125 -8.973 -18.158 1.00 94.50 82 LEU A C 1
ATOM 624 O O . LEU A 1 82 ? 16.732 -10.115 -18.390 1.00 94.50 82 LEU A O 1
ATOM 628 N N . GLU A 1 83 ? 16.718 -8.279 -17.096 1.00 91.19 83 GLU A N 1
ATOM 629 C CA . GLU A 1 83 ? 15.717 -8.758 -16.144 1.00 91.19 83 GLU A CA 1
ATOM 630 C C . GLU A 1 83 ? 14.360 -8.994 -16.821 1.00 91.19 83 GLU A C 1
ATOM 632 O O . GLU A 1 83 ? 13.715 -10.016 -16.573 1.00 91.19 83 GLU A O 1
ATOM 637 N N . GLY A 1 84 ? 13.948 -8.093 -17.716 1.00 90.12 84 GLY A N 1
ATOM 638 C CA . GLY A 1 84 ? 12.738 -8.246 -18.518 1.00 90.12 84 GLY A CA 1
ATOM 639 C C . GLY A 1 84 ? 12.777 -9.495 -19.399 1.00 90.12 84 GLY A C 1
ATOM 640 O O . GLY A 1 84 ? 11.839 -10.293 -19.380 1.00 90.12 84 GLY A O 1
ATOM 641 N N . VAL A 1 85 ? 13.889 -9.718 -20.105 1.00 93.19 85 VAL A N 1
ATOM 642 C CA . VAL A 1 85 ? 14.092 -10.918 -20.932 1.00 93.19 85 VAL A CA 1
ATOM 643 C C . VAL A 1 85 ? 14.087 -12.186 -20.077 1.00 93.19 85 VAL A C 1
ATOM 645 O O . VAL A 1 85 ? 13.387 -13.141 -20.405 1.00 93.19 85 VAL A O 1
ATOM 648 N N . TYR A 1 86 ? 14.824 -12.193 -18.964 1.00 95.06 86 TYR A N 1
ATOM 649 C CA . TYR A 1 86 ? 14.940 -13.358 -18.086 1.00 95.06 86 TYR A CA 1
ATOM 650 C C . TYR A 1 86 ? 13.591 -13.775 -17.483 1.00 95.06 86 TYR A C 1
ATOM 652 O O . TYR A 1 86 ? 13.284 -14.963 -17.394 1.00 95.06 86 TYR A O 1
ATOM 660 N N . ASN A 1 87 ? 12.762 -12.800 -17.105 1.00 91.69 87 ASN A N 1
ATOM 661 C CA . ASN A 1 87 ? 11.469 -13.046 -16.471 1.00 91.69 87 ASN A CA 1
ATOM 662 C C . ASN A 1 87 ? 10.290 -13.127 -17.458 1.00 91.69 87 ASN A C 1
ATOM 664 O O . ASN A 1 87 ? 9.149 -13.225 -17.013 1.00 91.69 87 ASN A O 1
ATOM 668 N N . ASN A 1 88 ? 10.529 -13.084 -18.776 1.00 90.69 88 ASN A N 1
ATOM 669 C CA . ASN A 1 88 ? 9.482 -12.948 -19.803 1.00 90.69 88 ASN A CA 1
ATOM 670 C C . ASN A 1 88 ? 8.535 -11.753 -19.551 1.00 90.69 88 ASN A C 1
ATOM 672 O O . ASN A 1 88 ? 7.343 -11.806 -19.857 1.00 90.69 88 ASN A O 1
ATOM 676 N N . ASN A 1 89 ? 9.057 -10.669 -18.978 1.00 88.06 89 ASN A N 1
ATOM 677 C CA . ASN A 1 89 ? 8.326 -9.427 -18.760 1.00 88.06 89 ASN A CA 1
ATOM 678 C C . ASN A 1 89 ? 8.525 -8.508 -19.974 1.00 88.06 89 ASN A C 1
ATOM 680 O O . ASN A 1 89 ? 9.421 -7.662 -20.002 1.00 88.06 89 ASN A O 1
ATOM 684 N N . TYR A 1 90 ? 7.702 -8.719 -21.003 1.00 85.50 90 TYR A N 1
ATOM 685 C CA . TYR A 1 90 ? 7.786 -7.985 -22.267 1.00 85.50 90 TYR A CA 1
ATOM 686 C C . TYR A 1 90 ? 7.527 -6.485 -22.112 1.00 85.50 90 TYR A C 1
ATOM 688 O O . TYR A 1 90 ? 8.160 -5.697 -22.810 1.00 85.50 90 TYR A O 1
ATOM 696 N N . ASP A 1 91 ? 6.665 -6.083 -21.178 1.00 83.69 91 ASP A N 1
ATOM 697 C CA . ASP A 1 91 ? 6.374 -4.669 -20.930 1.00 83.69 91 ASP A CA 1
ATOM 698 C C . ASP A 1 91 ? 7.633 -3.932 -20.458 1.00 83.69 91 ASP A C 1
ATOM 700 O O . ASP A 1 91 ? 7.968 -2.869 -20.982 1.00 83.69 91 ASP A O 1
ATOM 704 N N . LEU A 1 92 ? 8.400 -4.550 -19.552 1.00 83.88 92 LEU A N 1
ATOM 705 C CA . LEU A 1 92 ? 9.679 -4.016 -19.082 1.00 83.88 92 LEU A CA 1
ATOM 706 C C . LEU A 1 92 ? 10.716 -3.925 -20.213 1.00 83.88 92 LEU A C 1
ATOM 708 O O . LEU A 1 92 ? 11.436 -2.931 -20.323 1.00 83.88 92 LEU A O 1
ATOM 712 N N . VAL A 1 93 ? 10.774 -4.932 -21.093 1.00 86.06 93 VAL A N 1
ATOM 713 C CA . VAL A 1 93 ? 11.662 -4.926 -22.270 1.00 86.06 93 VAL A CA 1
ATOM 714 C C . VAL A 1 93 ? 11.321 -3.764 -23.204 1.00 86.06 93 VAL A C 1
ATOM 716 O O . VAL A 1 93 ? 12.214 -3.017 -23.610 1.00 86.06 93 VAL A O 1
ATOM 719 N N . VAL A 1 94 ? 10.038 -3.589 -23.528 1.00 83.50 94 VAL A N 1
ATOM 720 C CA . VAL A 1 94 ? 9.562 -2.538 -24.438 1.00 83.50 94 VAL A CA 1
ATOM 721 C C . VAL A 1 94 ? 9.820 -1.153 -23.855 1.00 83.50 94 VAL A C 1
ATOM 723 O O . VAL A 1 94 ? 10.372 -0.309 -24.557 1.00 83.50 94 VAL A O 1
ATOM 726 N N . GLN A 1 95 ? 9.509 -0.935 -22.577 1.00 78.69 95 GLN A N 1
ATOM 727 C CA . GLN A 1 95 ? 9.732 0.347 -21.898 1.00 78.69 95 GLN A CA 1
ATOM 728 C C . GLN A 1 95 ? 11.215 0.713 -21.787 1.00 78.69 95 GLN A C 1
ATOM 730 O O . GLN A 1 95 ? 11.567 1.892 -21.781 1.00 78.69 95 GLN A O 1
ATOM 735 N N . THR A 1 96 ? 12.100 -0.288 -21.736 1.00 81.88 96 THR A N 1
ATOM 736 C CA . THR A 1 96 ? 13.545 -0.044 -21.692 1.00 81.88 96 THR A CA 1
ATOM 737 C C . THR A 1 96 ? 14.101 0.449 -23.029 1.00 81.88 96 THR A C 1
ATOM 739 O O . THR A 1 96 ? 15.029 1.255 -23.051 1.00 81.88 96 THR A O 1
ATOM 742 N N . ILE A 1 97 ? 13.525 0.002 -24.150 1.00 79.88 97 ILE A N 1
ATOM 743 C CA . ILE A 1 97 ? 13.927 0.427 -25.502 1.00 79.88 97 ILE A CA 1
ATOM 744 C C . ILE A 1 97 ? 13.211 1.726 -25.899 1.00 79.88 97 ILE A C 1
ATOM 746 O O . ILE A 1 97 ? 13.805 2.615 -26.510 1.00 79.88 97 ILE A O 1
ATOM 750 N N . TYR A 1 98 ? 11.934 1.835 -25.540 1.00 74.38 98 TYR A N 1
ATOM 751 C CA . TYR A 1 98 ? 11.050 2.937 -25.891 1.00 74.38 98 TYR A CA 1
ATOM 752 C C . TYR A 1 98 ? 10.401 3.485 -24.617 1.00 74.38 98 TYR A C 1
ATOM 754 O O . TYR A 1 98 ? 9.323 3.025 -24.239 1.00 74.38 98 TYR A O 1
ATOM 762 N N . PRO A 1 99 ? 11.021 4.480 -23.959 1.00 67.25 99 PRO A N 1
ATOM 763 C CA . PRO A 1 99 ? 10.381 5.184 -22.856 1.00 67.25 99 PRO A CA 1
ATOM 764 C C . PRO A 1 99 ? 9.031 5.753 -23.309 1.00 67.25 99 PRO A C 1
ATOM 766 O O . PRO A 1 99 ? 8.904 6.170 -24.463 1.00 67.25 99 PRO A O 1
ATOM 769 N N . ASP A 1 100 ? 8.048 5.848 -22.413 1.00 65.81 100 ASP A N 1
ATOM 770 C CA . ASP A 1 100 ? 6.671 6.265 -22.741 1.00 65.81 100 ASP A CA 1
ATOM 771 C C . ASP A 1 100 ? 6.589 7.592 -23.523 1.00 65.81 100 ASP A C 1
ATOM 773 O O . ASP A 1 100 ? 5.747 7.751 -24.407 1.00 65.81 100 ASP A O 1
ATOM 777 N N . MET A 1 101 ? 7.536 8.515 -23.299 1.00 56.66 101 MET A N 1
ATOM 778 C CA . MET A 1 101 ? 7.637 9.771 -24.062 1.00 56.66 101 MET A CA 1
ATOM 779 C C . MET A 1 101 ? 7.810 9.569 -25.579 1.00 56.66 101 MET A C 1
ATOM 781 O O . MET A 1 101 ? 7.484 10.458 -26.367 1.00 56.66 101 MET A O 1
ATOM 785 N N . ILE A 1 102 ? 8.350 8.429 -26.004 1.00 59.84 102 ILE A N 1
ATOM 786 C CA . ILE A 1 102 ? 8.499 8.052 -27.411 1.00 59.84 102 ILE A CA 1
ATOM 787 C C . ILE A 1 102 ? 7.267 7.270 -27.886 1.00 59.84 102 ILE A C 1
ATOM 789 O O . ILE A 1 102 ? 6.840 7.470 -29.023 1.00 59.84 102 ILE A O 1
ATOM 793 N N . HIS A 1 103 ? 6.653 6.446 -27.030 1.00 58.91 103 HIS A N 1
ATOM 794 C CA . HIS A 1 103 ? 5.474 5.645 -27.379 1.00 58.91 103 HIS A CA 1
ATOM 795 C C . HIS A 1 103 ? 4.292 6.516 -27.837 1.00 58.91 103 HIS A C 1
ATOM 797 O O . HIS A 1 103 ? 3.748 6.295 -28.922 1.00 58.91 103 HIS A O 1
ATOM 803 N N . ASP A 1 104 ? 3.982 7.575 -27.084 1.00 59.69 104 ASP A N 1
ATOM 804 C CA . ASP A 1 104 ? 2.871 8.489 -27.390 1.00 59.69 104 ASP A CA 1
ATOM 805 C C . ASP A 1 104 ? 3.086 9.288 -28.684 1.00 59.69 104 ASP A C 1
ATOM 807 O O . ASP A 1 104 ? 2.135 9.659 -29.374 1.00 59.69 104 ASP A O 1
ATOM 811 N N . ASN A 1 105 ? 4.340 9.580 -29.037 1.00 56.06 105 ASN A N 1
ATOM 812 C CA . ASN A 1 105 ? 4.667 10.315 -30.258 1.00 56.06 105 ASN A CA 1
ATOM 813 C C . ASN A 1 105 ? 4.689 9.392 -31.481 1.00 56.06 105 ASN A C 1
ATOM 815 O O . ASN A 1 105 ? 4.085 9.723 -32.501 1.00 56.06 105 ASN A O 1
ATOM 819 N N . ILE A 1 106 ? 5.290 8.204 -31.360 1.00 59.19 106 ILE A N 1
ATOM 820 C CA . ILE A 1 106 ? 5.325 7.214 -32.440 1.00 59.19 106 ILE A CA 1
ATOM 821 C C . ILE A 1 106 ? 3.917 6.719 -32.774 1.00 59.19 106 ILE A C 1
ATOM 823 O O . ILE A 1 106 ? 3.569 6.684 -33.950 1.00 59.19 106 ILE A O 1
ATOM 827 N N . GLN A 1 107 ? 3.074 6.383 -31.790 1.00 56.41 107 GLN A N 1
ATOM 828 C CA . GLN A 1 107 ? 1.698 5.968 -32.084 1.00 56.41 107 GLN A CA 1
ATOM 829 C C . GLN A 1 107 ? 0.925 7.073 -32.805 1.00 56.41 107 GLN A C 1
ATOM 831 O O . GLN A 1 107 ? 0.291 6.815 -33.828 1.00 56.41 107 GLN A O 1
ATOM 836 N N . ARG A 1 108 ? 1.017 8.319 -32.328 1.00 57.22 108 ARG A N 1
ATOM 837 C CA . ARG A 1 108 ? 0.329 9.459 -32.947 1.00 57.22 108 ARG A CA 1
ATOM 838 C C . ARG A 1 108 ? 0.747 9.668 -34.402 1.00 57.22 108 ARG A C 1
ATOM 840 O O . ARG A 1 108 ? -0.100 9.993 -35.230 1.00 57.22 108 ARG A O 1
ATOM 847 N N . ASP A 1 109 ? 2.023 9.474 -34.717 1.00 58.75 109 ASP A N 1
ATOM 848 C CA . ASP A 1 109 ? 2.534 9.662 -36.072 1.00 58.75 109 ASP A CA 1
ATOM 849 C C . ASP A 1 109 ? 2.306 8.430 -36.967 1.00 58.75 109 ASP A C 1
ATOM 851 O O . ASP A 1 109 ? 1.976 8.600 -38.138 1.00 58.75 109 ASP A O 1
ATOM 855 N N . ILE A 1 110 ? 2.321 7.203 -36.434 1.00 57.69 110 ILE A N 1
ATOM 856 C CA . ILE A 1 110 ? 1.894 5.998 -37.173 1.00 57.69 110 ILE A CA 1
ATOM 857 C C . ILE A 1 110 ? 0.409 6.091 -37.562 1.00 57.69 110 ILE A C 1
ATOM 859 O O . ILE A 1 110 ? 0.056 5.783 -38.701 1.00 57.69 110 ILE A O 1
ATOM 863 N N . TYR A 1 111 ? -0.463 6.568 -36.664 1.00 53.78 111 TYR A N 1
ATOM 864 C CA . TYR A 1 111 ? -1.887 6.766 -36.969 1.00 53.78 111 TYR A CA 1
ATOM 865 C C . TYR A 1 111 ? -2.135 7.874 -38.003 1.00 53.78 111 TYR A C 1
ATOM 867 O O . TYR A 1 111 ? -3.089 7.777 -38.773 1.00 53.78 111 TYR A O 1
ATOM 875 N N . LYS A 1 112 ? -1.270 8.895 -38.088 1.00 55.78 112 LYS A N 1
ATOM 876 C CA . LYS A 1 112 ? -1.333 9.907 -39.161 1.00 55.78 112 LYS A CA 1
ATOM 877 C C . LYS A 1 112 ? -0.917 9.367 -40.530 1.00 55.78 112 LYS A C 1
ATOM 879 O O . LYS A 1 112 ? -1.312 9.939 -41.540 1.00 55.78 112 LYS A O 1
ATOM 884 N N . PHE A 1 113 ? -0.119 8.302 -40.569 1.00 55.91 113 PHE A N 1
ATOM 885 C CA . PHE A 1 113 ? 0.415 7.715 -41.798 1.00 55.91 113 PHE A CA 1
ATOM 886 C C . PHE A 1 113 ? -0.382 6.513 -42.318 1.00 55.91 113 PHE A C 1
ATOM 888 O O . PHE A 1 113 ? 0.075 5.871 -43.256 1.00 55.91 113 PHE A O 1
ATOM 895 N N . GLN A 1 114 ? -1.562 6.199 -41.770 1.00 55.69 114 GLN A N 1
ATOM 896 C CA . GLN A 1 114 ? -2.457 5.209 -42.380 1.00 55.69 114 GLN A CA 1
ATOM 897 C C . GLN A 1 114 ? -2.993 5.787 -43.707 1.00 55.69 114 GLN A C 1
ATOM 899 O O . GLN A 1 114 ? -3.815 6.706 -43.661 1.00 55.69 114 GLN A O 1
ATOM 904 N N .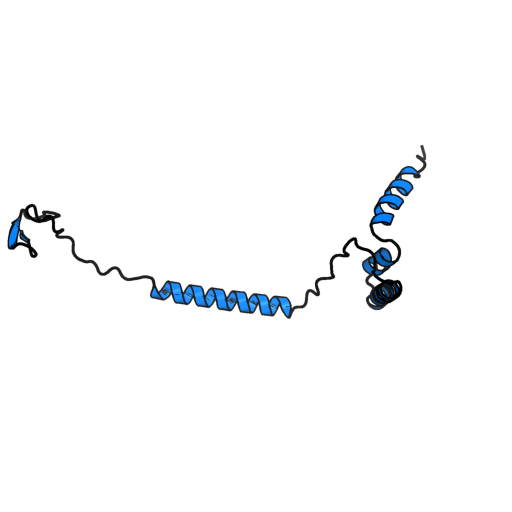 PRO A 1 115 ? -2.554 5.313 -44.894 1.00 54.19 115 PRO A N 1
ATOM 905 C CA . PRO A 1 115 ? -3.166 5.758 -46.133 1.00 54.19 115 PRO A CA 1
ATOM 906 C C . PRO A 1 115 ? -4.608 5.260 -46.120 1.00 54.19 115 PRO A C 1
ATOM 908 O O . PRO A 1 115 ? -4.866 4.064 -45.975 1.00 54.19 115 PRO A O 1
ATOM 911 N N . SER A 1 116 ? -5.553 6.184 -46.248 1.00 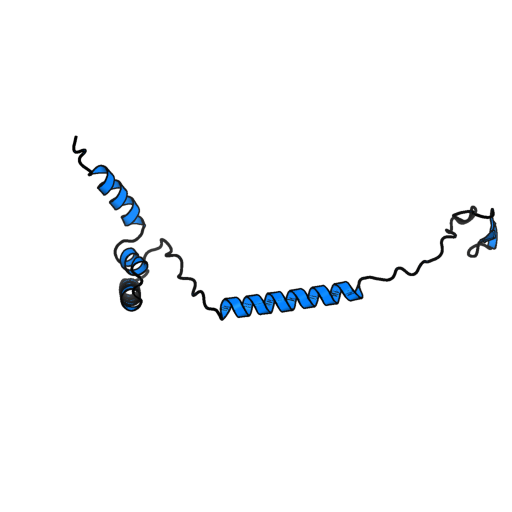57.84 116 SER A N 1
ATOM 912 C CA . SER A 1 116 ? -6.950 5.861 -46.492 1.00 57.84 116 SER A CA 1
ATOM 913 C C . SER A 1 116 ? -7.038 5.158 -47.845 1.00 57.84 116 SER A C 1
ATOM 915 O O . SER A 1 116 ? -7.105 5.816 -48.881 1.00 57.84 116 SER A O 1
ATOM 917 N N . TYR A 1 117 ? -6.972 3.827 -47.838 1.00 56.50 117 TYR A N 1
ATOM 918 C CA . TYR A 1 117 ? -7.388 3.015 -48.973 1.00 56.50 117 TYR A CA 1
ATOM 919 C C . TYR A 1 117 ? -8.911 3.139 -49.076 1.00 56.50 117 TYR A C 1
ATOM 921 O O . TYR A 1 117 ? -9.653 2.453 -48.372 1.00 56.50 117 TYR A O 1
ATOM 929 N N . ILE A 1 118 ? -9.338 4.090 -49.906 1.00 50.53 118 ILE A N 1
ATOM 930 C CA . ILE A 1 118 ? -10.670 4.184 -50.507 1.00 50.53 118 ILE A CA 1
ATOM 931 C C . ILE A 1 118 ? -10.480 3.903 -51.993 1.00 50.53 118 ILE A C 1
ATOM 933 O O . ILE A 1 118 ? -9.528 4.484 -52.565 1.00 50.53 118 ILE A O 1
#

Sequence (118 aa):
MFCRYCGMQNYDNAAFCNYCGTPFTEMRPKKSKALPMILISCAIVVIITAIIIICISSGSRQSSTATSHGFRTPEDAALNWLEGVYNNNYDLVVQTIYPDMIHDNIQRDIYKFQPSYI

Radius of gyration: 37.96 Å; chains: 1; bounding box: 71×36×106 Å

Foldseek 3Di:
DADPPPRDDDDDPDQADPPPRHGPDDPPPPPDPVVVVVVVVVVVVVVVVVVVVVDVVVDPPPPPPPPLDADPDPVRLVVQLVVCVVVVVVVSVCCSVARVVRVVVVVVVVVVPPPPPD

pLDDT: mean 76.16, std 16.17, range [44.69, 96.0]